Protein AF-A0A455UET2-F1 (afdb_monomer_lite)

Foldseek 3Di:
DQAPPGLVPDDDPVNVVVVVVVVVCVPPVLVVQLVVQLVVLVVVCVVVCVVDPDDDVVLSSLLSNQRSVCVSVVNDCVVQNDSVNSVLVVLLVVLVPDDPPSVVSNVVSSPPPPPD

Radius of gyration: 16.71 Å; chains: 1; bounding box: 39×26×44 Å

InterPro domains:
  IPR036396 Cytochrome P450 superfamily [G3DSA:1.10.630.10] (1-116)
  IPR036396 Cytochrome P450 superfamily [SSF48264] (2-93)

Organism: NCBI:txid115553

Secondary structure (DSSP, 8-state):
---TT-GGG--HHHHHHHHHHHHHT--HHHHHHHHHHHHHHHHHHHHHHHHSS---HHHHHHHHHHHHHHHHTT--GGGT-SHHHHHHHHHHHHTTS--SHHHHHHHHHHHT-S--

Sequence (116 aa):
MFGEGGVQGLEGEAHRQHKALFLSLMSQSRIDALVELVEHYWQLRLSYWESQASIILLDELHHILCRAACAWCGIPLHNVDSPEMTKRLVLMIEGGAAIGPKHWAAGRAIRLKMRL

pLDDT: mean 79.54, std 16.45, range [30.62, 97.94]

Structure (mmCIF, N/CA/C/O backbone):
data_AF-A0A455UET2-F1
#
_entry.id   AF-A0A455UET2-F1
#
loop_
_atom_site.group_PDB
_atom_site.id
_atom_site.type_symbol
_atom_site.label_atom_id
_atom_site.label_alt_id
_atom_site.label_comp_id
_atom_site.label_asym_id
_atom_site.label_entity_id
_atom_site.label_seq_id
_atom_site.pdbx_PDB_ins_code
_atom_site.Cartn_x
_atom_site.Cartn_y
_atom_site.Cartn_z
_atom_site.occupancy
_atom_site.B_iso_or_equiv
_atom_site.auth_seq_id
_atom_site.auth_comp_id
_atom_site.auth_asym_id
_atom_site.auth_atom_id
_atom_site.pdbx_PDB_model_num
ATOM 1 N N . MET A 1 1 ? 16.890 0.284 1.016 1.00 56.47 1 MET A N 1
ATOM 2 C CA . MET A 1 1 ? 15.533 0.583 0.511 1.00 56.47 1 MET A CA 1
ATOM 3 C C . MET A 1 1 ? 15.253 -0.090 -0.834 1.00 56.47 1 MET A C 1
ATOM 5 O O . MET A 1 1 ? 14.264 -0.796 -0.919 1.00 56.47 1 MET A O 1
ATOM 9 N N . PHE A 1 2 ? 16.101 0.065 -1.859 1.00 60.53 2 PHE A N 1
ATOM 10 C CA . PHE A 1 2 ? 15.759 -0.332 -3.240 1.00 60.53 2 PHE A CA 1
ATOM 11 C C . PHE A 1 2 ? 16.105 -1.773 -3.666 1.00 60.53 2 PHE A C 1
ATOM 13 O O . PHE A 1 2 ? 15.735 -2.176 -4.764 1.00 60.53 2 PHE A O 1
ATOM 20 N N . GLY A 1 3 ? 16.764 -2.558 -2.805 1.00 57.84 3 GLY A N 1
ATOM 21 C CA . GLY A 1 3 ? 17.295 -3.877 -3.180 1.00 57.84 3 GLY A CA 1
ATOM 22 C C . GLY A 1 3 ? 18.526 -3.780 -4.093 1.00 57.84 3 GLY A C 1
ATOM 23 O O . GLY A 1 3 ? 18.849 -2.707 -4.600 1.00 57.84 3 GLY A O 1
ATOM 24 N N . GLU A 1 4 ? 19.245 -4.887 -4.268 1.00 61.78 4 GLU A N 1
ATOM 25 C CA . GLU A 1 4 ? 20.342 -4.979 -5.244 1.00 61.78 4 GLU A CA 1
ATOM 26 C C . GLU A 1 4 ? 19.760 -5.207 -6.649 1.00 61.78 4 GLU A C 1
ATOM 28 O O . GLU A 1 4 ? 18.841 -6.007 -6.814 1.00 61.78 4 GLU A O 1
ATOM 33 N N . GLY A 1 5 ? 20.258 -4.483 -7.659 1.00 63.91 5 GLY A N 1
ATOM 34 C CA . GLY A 1 5 ? 19.789 -4.606 -9.050 1.00 63.91 5 GLY A CA 1
ATOM 35 C C . GLY A 1 5 ? 18.472 -3.884 -9.380 1.00 63.91 5 GLY A C 1
ATOM 36 O O . GLY A 1 5 ? 17.890 -4.119 -10.438 1.00 63.91 5 GLY A O 1
ATOM 37 N N . GLY A 1 6 ? 17.988 -3.005 -8.496 1.00 67.69 6 GLY A N 1
ATOM 38 C CA . GLY A 1 6 ? 16.822 -2.161 -8.766 1.00 67.69 6 GLY A CA 1
ATOM 39 C C . GLY A 1 6 ? 17.058 -1.162 -9.908 1.00 67.69 6 GLY A C 1
ATOM 40 O O . GLY A 1 6 ? 18.187 -0.745 -10.169 1.00 67.69 6 GLY A O 1
ATOM 41 N N . VAL A 1 7 ? 15.974 -0.725 -10.562 1.00 73.75 7 VAL A N 1
ATOM 42 C CA . VAL A 1 7 ? 16.018 0.248 -11.676 1.00 73.75 7 VAL A CA 1
ATOM 43 C C . VAL A 1 7 ? 16.741 1.552 -11.307 1.00 73.75 7 VAL A C 1
ATOM 45 O O . VAL A 1 7 ? 17.305 2.203 -12.174 1.00 73.75 7 VAL A O 1
ATOM 48 N N . GLN A 1 8 ? 16.781 1.906 -10.021 1.00 72.69 8 GLN A N 1
ATOM 49 C CA . GLN A 1 8 ? 17.415 3.111 -9.485 1.00 72.69 8 GLN A CA 1
ATOM 50 C C . GLN A 1 8 ? 18.939 3.161 -9.694 1.00 72.69 8 GLN A C 1
ATOM 52 O O . GLN A 1 8 ? 19.506 4.245 -9.619 1.00 72.69 8 GLN A O 1
ATOM 57 N N . GLY A 1 9 ? 19.596 2.014 -9.910 1.00 77.31 9 GLY A N 1
ATOM 58 C CA . GLY A 1 9 ? 21.043 1.924 -10.149 1.00 77.31 9 GLY A CA 1
ATOM 59 C C . GLY A 1 9 ? 21.427 1.598 -11.595 1.00 77.31 9 GLY A C 1
ATOM 60 O O . GLY A 1 9 ? 22.604 1.388 -11.867 1.00 77.31 9 GLY A O 1
ATOM 61 N N . LEU A 1 10 ? 20.452 1.499 -12.507 1.00 80.25 10 LEU A N 1
ATOM 62 C CA . LEU A 1 10 ? 20.703 1.252 -13.926 1.00 80.25 10 LEU A CA 1
ATOM 63 C C . LEU A 1 10 ? 20.912 2.573 -14.668 1.00 80.25 10 LEU A C 1
ATOM 65 O O . LEU A 1 10 ? 20.264 3.573 -14.370 1.00 80.25 10 LEU A O 1
ATOM 69 N N . GLU A 1 11 ? 21.739 2.540 -15.710 1.00 72.56 11 GLU A N 1
ATOM 70 C CA . GLU A 1 11 ? 21.962 3.671 -16.612 1.00 72.56 11 GLU A CA 1
ATOM 71 C C . GLU A 1 11 ? 21.657 3.290 -18.070 1.00 72.56 11 GLU A C 1
ATOM 7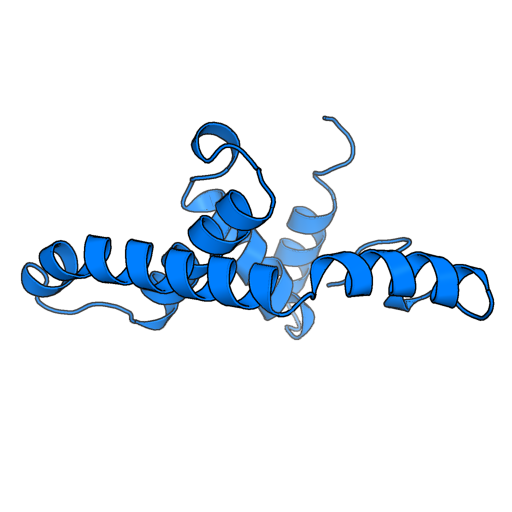3 O O . GLU A 1 11 ? 21.529 2.115 -18.428 1.00 72.56 11 GLU A O 1
ATOM 78 N N . GLY A 1 12 ? 21.510 4.301 -18.929 1.00 88.62 12 GLY A N 1
ATOM 79 C CA . GLY A 1 12 ? 21.383 4.116 -20.375 1.00 88.62 12 GLY A CA 1
ATOM 80 C C . GLY A 1 12 ? 20.182 3.262 -20.802 1.00 88.62 12 GLY A C 1
ATOM 81 O O . GLY A 1 12 ? 19.045 3.494 -20.390 1.00 88.62 12 GLY A O 1
ATOM 82 N N . GLU A 1 13 ? 20.428 2.304 -21.693 1.00 87.38 13 GLU A N 1
ATOM 83 C CA . GLU A 1 13 ? 19.378 1.485 -22.311 1.00 87.38 13 GLU A CA 1
ATOM 84 C C . GLU A 1 13 ? 18.714 0.524 -21.317 1.00 87.38 13 GLU A C 1
ATOM 86 O O . GLU A 1 13 ? 17.490 0.408 -21.305 1.00 87.38 13 GLU A O 1
ATOM 91 N N . ALA A 1 14 ? 19.490 -0.083 -20.414 1.00 84.00 14 ALA A N 1
ATOM 92 C CA . ALA A 1 14 ? 18.957 -0.971 -19.380 1.00 84.00 14 ALA A CA 1
ATOM 93 C C . ALA A 1 14 ? 17.966 -0.236 -18.458 1.00 84.00 14 ALA A C 1
ATOM 95 O O . ALA A 1 14 ? 16.894 -0.757 -18.142 1.00 84.00 14 ALA A O 1
ATOM 96 N N . HIS A 1 15 ? 18.274 1.015 -18.094 1.00 88.12 15 HIS A N 1
ATOM 97 C CA . HIS A 1 15 ? 17.347 1.864 -17.345 1.00 88.12 15 HIS A CA 1
ATOM 98 C C . HIS A 1 15 ? 16.059 2.141 -18.128 1.00 88.12 15 HIS A C 1
ATOM 100 O O . HIS A 1 15 ? 14.969 2.000 -17.574 1.00 88.12 15 HIS A O 1
ATOM 106 N N . ARG A 1 16 ? 16.158 2.508 -19.415 1.00 86.19 16 ARG A N 1
ATOM 107 C CA . ARG A 1 16 ? 14.985 2.815 -20.253 1.00 86.19 16 ARG A CA 1
ATOM 108 C C . ARG A 1 16 ? 14.037 1.626 -20.375 1.00 86.19 16 ARG A C 1
ATOM 110 O O . ARG A 1 16 ? 12.835 1.801 -20.187 1.00 86.19 16 ARG A O 1
ATOM 117 N N . GLN A 1 17 ? 14.570 0.433 -20.623 1.00 86.81 17 GLN A N 1
ATOM 118 C CA . GLN A 1 17 ? 13.773 -0.788 -20.763 1.00 86.81 17 GLN A CA 1
ATOM 119 C C . GLN A 1 17 ? 13.038 -1.135 -19.464 1.00 86.81 17 GLN A C 1
ATOM 121 O O . GLN A 1 17 ? 11.826 -1.352 -19.470 1.00 86.81 17 GLN A O 1
ATOM 126 N N . HIS A 1 18 ? 13.736 -1.099 -18.325 1.00 83.50 18 HIS A N 1
ATOM 127 C CA . HIS A 1 18 ? 13.111 -1.356 -17.027 1.00 83.50 18 HIS A CA 1
ATOM 128 C C . HIS A 1 18 ? 12.096 -0.267 -16.659 1.00 83.50 18 HIS A C 1
ATOM 130 O O . HIS A 1 18 ? 11.009 -0.571 -16.170 1.00 83.50 18 HIS A O 1
ATOM 136 N N . LYS A 1 19 ? 12.397 1.008 -16.928 1.00 86.19 19 LYS A N 1
ATOM 137 C CA . LYS A 1 19 ? 11.469 2.114 -16.665 1.00 86.19 19 LYS A CA 1
ATOM 138 C C . LYS A 1 19 ? 10.196 2.000 -17.505 1.00 86.19 19 LYS A C 1
ATOM 140 O O . LYS A 1 19 ? 9.116 2.268 -16.980 1.00 86.19 19 LYS A O 1
ATOM 145 N N . ALA A 1 20 ? 10.305 1.573 -18.764 1.00 87.31 20 ALA A N 1
ATOM 146 C CA . ALA A 1 20 ? 9.159 1.344 -19.640 1.00 87.31 20 ALA A CA 1
ATOM 147 C C . ALA A 1 20 ? 8.217 0.267 -19.079 1.00 87.31 20 ALA A C 1
ATOM 149 O O . ALA A 1 20 ? 7.003 0.465 -19.082 1.00 87.31 20 ALA A O 1
ATOM 150 N N . LEU A 1 21 ? 8.762 -0.813 -18.504 1.00 85.44 21 LEU A N 1
ATOM 151 C CA . LEU A 1 21 ? 7.962 -1.819 -17.801 1.00 85.44 21 LEU A CA 1
ATOM 152 C C . LEU A 1 21 ? 7.166 -1.198 -16.643 1.00 85.44 21 LEU A C 1
ATOM 154 O O . LEU A 1 21 ? 5.958 -1.401 -16.568 1.00 85.44 21 LEU A O 1
ATOM 158 N N . PHE A 1 22 ? 7.796 -0.393 -15.781 1.00 83.56 22 PHE A N 1
ATOM 159 C CA . PHE A 1 22 ? 7.080 0.283 -14.688 1.00 83.56 22 PHE A CA 1
ATOM 160 C C . PHE A 1 22 ? 5.978 1.215 -15.203 1.00 83.56 22 PHE A C 1
ATOM 162 O O . PHE A 1 22 ? 4.873 1.204 -14.670 1.00 83.56 22 PHE A O 1
ATOM 169 N N . LEU A 1 23 ? 6.254 1.997 -16.249 1.00 87.06 23 LEU A N 1
ATOM 170 C CA . LEU A 1 23 ? 5.275 2.916 -16.836 1.00 87.06 23 LEU A CA 1
ATOM 171 C C . LEU A 1 23 ? 4.105 2.184 -17.503 1.00 87.06 23 LEU A C 1
ATOM 173 O O . LEU A 1 23 ? 2.981 2.669 -17.430 1.00 87.06 23 LEU A O 1
ATOM 177 N N . SER A 1 24 ? 4.330 0.996 -18.073 1.00 85.81 24 SER A N 1
ATOM 178 C CA . SER A 1 24 ? 3.250 0.171 -18.635 1.00 85.81 24 SER A CA 1
ATOM 179 C C . SER A 1 24 ? 2.199 -0.241 -17.592 1.00 85.81 24 SER A C 1
ATOM 181 O O . SER A 1 24 ? 1.051 -0.508 -17.937 1.00 85.81 24 SER A O 1
ATOM 183 N N . LEU A 1 25 ? 2.564 -0.239 -16.304 1.00 83.44 25 LEU A N 1
ATOM 184 C CA . LEU A 1 25 ? 1.660 -0.533 -15.192 1.00 83.44 25 LEU A CA 1
ATOM 185 C C . LEU A 1 25 ? 0.923 0.717 -14.678 1.00 83.44 25 LEU A C 1
ATOM 187 O O . LEU A 1 25 ? 0.017 0.582 -13.861 1.00 83.44 25 LEU A O 1
ATOM 191 N N . MET A 1 26 ? 1.288 1.914 -15.147 1.00 88.62 26 MET A N 1
ATOM 192 C CA . MET A 1 26 ? 0.796 3.216 -14.667 1.00 88.62 26 MET A CA 1
ATOM 193 C C . MET A 1 26 ? -0.203 3.873 -15.631 1.00 88.62 26 MET A C 1
ATOM 195 O O . MET A 1 26 ? -0.319 5.095 -15.677 1.00 88.62 26 MET A O 1
ATOM 199 N N . SER A 1 27 ? -0.926 3.086 -16.430 1.00 92.06 27 SER A N 1
ATOM 200 C CA . SER A 1 27 ? -2.048 3.612 -17.215 1.00 92.06 27 SER A CA 1
ATOM 201 C C . SER A 1 27 ? -3.139 4.160 -16.293 1.00 92.06 27 SER A C 1
ATOM 203 O O . SER A 1 27 ? -3.395 3.565 -15.246 1.00 92.06 27 SER A O 1
ATOM 205 N N . GLN A 1 28 ? -3.847 5.212 -16.717 1.00 92.62 28 GLN A N 1
ATOM 206 C CA . GLN A 1 28 ? -4.910 5.837 -15.919 1.00 92.62 28 GLN A CA 1
ATOM 207 C C . GLN A 1 28 ? -5.931 4.820 -15.388 1.00 92.62 28 GLN A C 1
ATOM 209 O O . GLN A 1 28 ? -6.162 4.773 -14.190 1.00 92.62 28 GLN A O 1
ATOM 214 N N . SER A 1 29 ? -6.411 3.899 -16.229 1.00 94.56 29 SER A N 1
ATOM 215 C CA . SER A 1 29 ? -7.356 2.850 -15.811 1.00 94.56 29 SER A CA 1
ATOM 216 C C . SER A 1 29 ? -6.832 1.942 -14.695 1.00 94.56 29 SER A C 1
ATOM 218 O O . SER A 1 29 ? -7.596 1.453 -13.869 1.00 94.56 29 SER A O 1
ATOM 220 N N . ARG A 1 30 ? -5.516 1.702 -14.652 1.00 93.56 30 ARG A N 1
ATOM 221 C CA . ARG A 1 30 ? -4.902 0.927 -13.573 1.00 93.56 30 ARG A CA 1
ATOM 222 C C . ARG A 1 30 ? -4.784 1.766 -12.311 1.00 93.56 30 ARG A C 1
ATOM 224 O O . ARG A 1 30 ? -4.948 1.217 -11.230 1.00 93.56 30 ARG A O 1
ATOM 231 N N . ILE A 1 31 ? -4.488 3.056 -12.432 1.00 94.25 31 ILE A N 1
ATOM 232 C CA . ILE A 1 31 ? -4.455 3.966 -11.284 1.00 94.25 31 ILE A CA 1
ATOM 233 C C . ILE A 1 31 ? -5.854 4.061 -10.667 1.00 94.25 31 ILE A C 1
ATOM 235 O O . ILE A 1 31 ? -5.980 3.899 -9.458 1.00 94.25 31 ILE A O 1
ATOM 239 N N . ASP A 1 32 ? -6.891 4.209 -11.488 1.00 96.19 32 ASP A N 1
ATOM 240 C CA . ASP A 1 32 ? -8.283 4.262 -11.032 1.00 96.19 32 ASP A CA 1
ATOM 241 C C . ASP A 1 32 ? -8.665 2.969 -10.292 1.00 96.19 32 ASP A C 1
ATOM 243 O O . ASP A 1 32 ? -9.147 3.022 -9.163 1.00 96.19 32 ASP A O 1
ATOM 247 N N . ALA A 1 33 ? -8.308 1.800 -10.839 1.00 95.81 33 ALA A N 1
ATOM 248 C CA . ALA A 1 33 ? -8.522 0.517 -10.164 1.00 95.81 33 ALA A CA 1
ATOM 249 C C . ALA A 1 33 ? -7.789 0.406 -8.809 1.00 95.81 33 ALA A C 1
ATOM 251 O O . ALA A 1 33 ? -8.269 -0.258 -7.891 1.00 95.81 33 ALA A O 1
ATOM 252 N N . LEU A 1 34 ? -6.616 1.036 -8.653 1.00 95.50 34 LEU A N 1
ATOM 253 C CA . LEU A 1 34 ? -5.930 1.092 -7.357 1.00 95.50 34 LEU A CA 1
ATOM 254 C C . LEU A 1 34 ? -6.692 1.976 -6.364 1.00 95.50 34 LEU A C 1
ATOM 256 O O . LEU A 1 34 ? -6.805 1.604 -5.197 1.00 95.50 34 LEU A O 1
ATOM 260 N N . VAL A 1 35 ? -7.205 3.123 -6.814 1.00 96.94 35 VAL A N 1
ATOM 261 C CA . VAL A 1 35 ? -8.006 4.033 -5.981 1.00 96.94 35 VAL A CA 1
ATOM 262 C C . VAL A 1 35 ? -9.275 3.331 -5.500 1.00 96.94 35 VAL A C 1
ATOM 264 O O . VAL A 1 35 ? -9.527 3.317 -4.298 1.00 96.94 35 VAL A O 1
ATOM 267 N N . GLU A 1 36 ? -9.995 2.645 -6.389 1.00 97.94 36 GLU A N 1
ATOM 268 C CA . GLU A 1 36 ? -11.186 1.858 -6.037 1.00 97.94 36 GLU A CA 1
ATOM 269 C C . GLU A 1 36 ? -10.881 0.782 -4.982 1.00 97.94 36 GLU A C 1
ATOM 271 O O . GLU A 1 36 ? -11.642 0.592 -4.033 1.00 97.94 36 GLU A O 1
ATOM 276 N N . LEU A 1 37 ? -9.737 0.096 -5.092 1.00 96.81 37 LEU A N 1
ATOM 277 C CA . LEU A 1 37 ? -9.307 -0.882 -4.088 1.00 96.81 37 LEU A CA 1
ATOM 278 C C . LEU A 1 37 ? -9.014 -0.228 -2.732 1.00 96.81 37 LEU A C 1
ATOM 280 O O . LEU A 1 37 ? -9.368 -0.788 -1.694 1.00 96.81 37 LEU A O 1
ATOM 284 N N . VAL A 1 38 ? -8.366 0.941 -2.720 1.00 97.00 38 VAL A N 1
ATOM 285 C CA . VAL A 1 38 ? -8.108 1.694 -1.483 1.00 97.00 38 VAL A CA 1
ATOM 286 C C . VAL A 1 38 ? -9.423 2.115 -0.829 1.00 97.00 38 VAL A C 1
ATOM 288 O O . VAL A 1 38 ? -9.595 1.890 0.369 1.00 97.00 38 VAL A O 1
ATOM 291 N N . GLU A 1 39 ? -10.363 2.659 -1.602 1.00 97.88 39 GLU A N 1
ATOM 292 C CA . GLU A 1 39 ? -11.692 3.045 -1.119 1.00 97.88 39 GLU A CA 1
ATOM 293 C C . GLU A 1 39 ? -12.469 1.846 -0.569 1.00 97.88 39 GLU A C 1
ATOM 295 O O . GLU A 1 39 ? -13.045 1.922 0.518 1.00 97.88 39 GLU A O 1
ATOM 300 N N . HIS A 1 40 ? -12.423 0.709 -1.264 1.00 96.81 40 HIS A N 1
ATOM 301 C CA . HIS A 1 40 ? -13.055 -0.525 -0.818 1.00 96.81 40 HIS A CA 1
ATOM 302 C C . HIS A 1 40 ? -12.532 -0.972 0.556 1.00 96.81 40 HIS A C 1
ATOM 304 O O . HIS A 1 40 ? -13.314 -1.196 1.482 1.00 96.81 40 HIS A O 1
ATOM 310 N N . TYR A 1 41 ? -11.208 -1.064 0.731 1.00 94.94 41 TYR A N 1
ATOM 311 C CA . TYR A 1 41 ? -10.631 -1.465 2.019 1.00 94.94 41 TYR A CA 1
ATOM 312 C C . TYR A 1 41 ? -10.828 -0.415 3.113 1.00 94.94 41 TYR A C 1
ATOM 314 O O . TYR A 1 41 ? -10.965 -0.789 4.276 1.00 94.94 41 TYR A O 1
ATOM 322 N N . TRP A 1 42 ? -10.882 0.870 2.765 1.00 96.81 42 TRP A N 1
ATOM 323 C CA . TRP A 1 42 ? -11.240 1.932 3.701 1.00 96.81 42 TRP A CA 1
ATOM 324 C C . TRP A 1 42 ? -12.652 1.731 4.253 1.00 96.81 42 TRP A C 1
ATOM 326 O O . TRP A 1 42 ? -12.844 1.694 5.468 1.00 96.81 42 TRP A O 1
ATOM 336 N N . GLN A 1 43 ? -13.633 1.526 3.371 1.00 97.44 43 GLN A N 1
ATOM 337 C CA . GLN A 1 43 ? -15.026 1.298 3.761 1.00 97.44 43 GLN A CA 1
ATOM 338 C C . GLN A 1 43 ? -15.178 0.066 4.661 1.00 97.44 43 GLN A C 1
ATOM 340 O O . GLN A 1 43 ? -15.882 0.128 5.667 1.00 97.44 43 GLN A O 1
ATOM 345 N N . LEU A 1 44 ? -14.458 -1.022 4.371 1.00 94.94 44 LEU A N 1
ATOM 346 C CA . LEU A 1 44 ? -14.459 -2.228 5.208 1.00 94.94 44 LEU A CA 1
ATOM 347 C C . LEU A 1 44 ? -13.935 -1.993 6.635 1.00 94.94 44 LEU A C 1
ATOM 3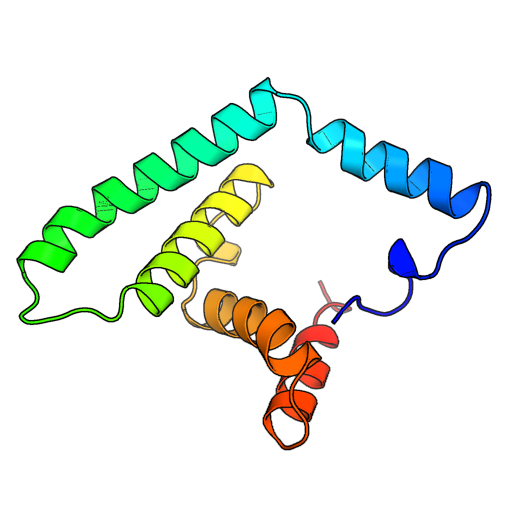49 O O . LEU A 1 44 ? -14.261 -2.764 7.539 1.00 94.94 44 LEU A O 1
ATOM 353 N N . ARG A 1 45 ? -13.114 -0.959 6.859 1.00 94.44 45 ARG A N 1
ATOM 354 C CA . ARG A 1 45 ? -12.584 -0.628 8.189 1.00 94.44 45 ARG A CA 1
ATOM 355 C C . ARG A 1 45 ? -13.498 0.292 8.994 1.00 94.44 45 ARG A C 1
ATOM 357 O O . ARG A 1 45 ? -13.362 0.303 10.216 1.00 94.44 45 ARG A O 1
ATOM 364 N N . LEU A 1 46 ? -14.454 0.982 8.364 1.00 95.31 46 LEU A N 1
ATOM 365 C CA . LEU A 1 46 ? -15.320 1.963 9.033 1.00 95.31 46 LEU A CA 1
ATOM 366 C C . LEU A 1 46 ? -16.048 1.372 10.244 1.00 95.31 46 LEU A C 1
ATOM 368 O O . LEU A 1 46 ? -15.912 1.898 11.344 1.00 95.31 46 LEU A O 1
ATOM 372 N N . SER A 1 47 ? -16.725 0.231 10.083 1.00 94.94 47 SER A N 1
ATOM 373 C CA . SER A 1 47 ? -17.461 -0.404 11.187 1.00 94.94 47 SER A CA 1
ATOM 374 C C . SER A 1 47 ? -16.552 -0.829 12.344 1.00 94.94 47 SER A C 1
ATOM 376 O O . SER A 1 47 ? -16.955 -0.799 13.505 1.00 94.94 47 SER A O 1
ATOM 378 N N . TYR A 1 48 ? -15.307 -1.217 12.047 1.00 93.75 48 TYR A N 1
ATOM 379 C CA . TYR A 1 48 ? -14.324 -1.489 13.090 1.00 93.75 48 TYR A CA 1
ATOM 380 C C . TYR A 1 48 ? -13.936 -0.193 13.805 1.00 93.75 48 TYR A C 1
ATOM 382 O O . TYR A 1 48 ? -14.002 -0.156 15.030 1.00 93.75 48 TYR A O 1
ATOM 390 N N . TRP A 1 49 ? -13.596 0.872 13.077 1.00 96.44 49 TRP A N 1
ATOM 391 C CA . TRP A 1 49 ? -13.207 2.158 13.665 1.00 96.44 49 TRP A CA 1
ATOM 392 C C . TRP A 1 49 ? -14.294 2.762 14.550 1.00 96.44 49 TRP A C 1
ATOM 394 O O . TRP A 1 49 ? -13.980 3.240 15.634 1.00 96.44 49 TRP A O 1
ATOM 404 N N . GLU A 1 50 ? -15.560 2.670 14.144 1.00 96.94 50 GLU A N 1
ATOM 405 C CA . GLU A 1 50 ? -16.711 3.122 14.938 1.00 96.94 50 GLU A CA 1
ATOM 406 C C . GLU A 1 50 ? -16.838 2.384 16.280 1.00 96.94 50 GLU A C 1
ATOM 408 O O . GLU A 1 50 ? -17.315 2.951 17.260 1.00 96.94 50 GLU A O 1
ATOM 413 N N . SER A 1 51 ? -16.393 1.125 16.342 1.00 96.31 51 SER A N 1
ATOM 414 C CA . SER A 1 51 ? -16.419 0.317 17.568 1.00 96.31 51 SER A CA 1
ATOM 415 C C . SER A 1 51 ? -15.245 0.579 18.518 1.00 96.31 51 SER A C 1
ATOM 417 O O . SER A 1 51 ? -15.250 0.083 19.646 1.00 96.31 51 SER A O 1
ATOM 419 N N . GLN A 1 52 ? -14.215 1.309 18.077 1.00 96.62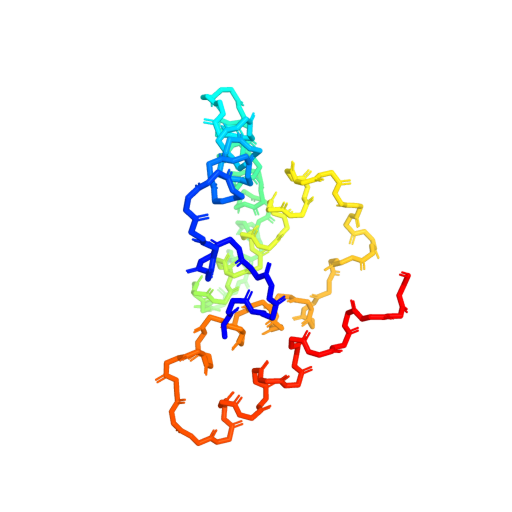 52 GLN A N 1
ATOM 420 C CA . GLN A 1 52 ? -13.021 1.574 18.875 1.00 96.62 52 GLN A CA 1
ATOM 421 C C . GLN A 1 52 ? -13.101 2.937 19.566 1.00 96.62 52 GLN A C 1
ATOM 423 O O . GLN A 1 52 ? -13.547 3.923 18.990 1.00 96.62 52 GLN A O 1
ATOM 428 N N . ALA A 1 53 ? -12.585 3.019 20.796 1.00 95.94 53 ALA A N 1
ATOM 429 C CA . ALA A 1 53 ? -12.458 4.298 21.501 1.00 95.94 53 ALA A CA 1
ATOM 430 C C . ALA A 1 53 ? -11.451 5.245 20.816 1.00 95.94 53 ALA A C 1
ATOM 432 O O . ALA A 1 53 ? -11.586 6.465 20.891 1.00 95.94 53 ALA A O 1
ATOM 433 N N . SER A 1 54 ? -10.429 4.683 20.168 1.00 94.38 54 SER A N 1
ATOM 434 C CA . SER A 1 54 ? -9.450 5.401 19.356 1.00 94.38 54 SER A CA 1
ATOM 435 C C . SER A 1 54 ? -8.721 4.439 18.414 1.00 94.38 54 SER A C 1
ATOM 437 O O . SER A 1 54 ? -8.676 3.231 18.649 1.00 94.38 54 SER A O 1
ATOM 439 N N . ILE A 1 55 ? -8.141 4.986 17.345 1.00 94.19 55 ILE A N 1
ATOM 440 C CA . ILE A 1 55 ? -7.332 4.257 16.360 1.00 94.19 55 ILE A CA 1
ATOM 441 C C . ILE A 1 55 ? -6.051 5.035 16.046 1.00 94.19 55 ILE A C 1
ATOM 443 O O . ILE A 1 55 ? -6.008 6.259 16.190 1.00 94.19 55 ILE A O 1
ATOM 447 N N . ILE A 1 56 ? -5.023 4.342 15.555 1.00 94.25 56 ILE A N 1
ATOM 448 C CA . ILE A 1 56 ? -3.834 4.975 14.971 1.00 94.25 56 ILE A CA 1
ATOM 449 C C . ILE A 1 56 ? -4.019 4.990 13.454 1.00 94.25 56 ILE A C 1
ATOM 451 O O . ILE A 1 56 ? -3.769 3.993 12.782 1.00 94.25 56 ILE A O 1
ATOM 455 N N . LEU A 1 57 ? -4.452 6.131 12.907 1.00 90.50 57 LEU A N 1
ATOM 456 C CA . LEU A 1 57 ? -4.788 6.261 11.481 1.00 90.50 57 LEU A CA 1
ATOM 457 C C . LEU A 1 57 ? -3.650 5.817 10.549 1.00 90.50 57 LEU A C 1
ATOM 459 O O . LEU A 1 57 ? -3.904 5.239 9.497 1.00 90.50 57 LEU A O 1
ATOM 463 N N . LEU A 1 58 ? -2.396 6.072 10.928 1.00 88.56 58 LEU A N 1
ATOM 464 C CA . LEU A 1 58 ? -1.244 5.686 10.116 1.00 88.56 58 LEU A CA 1
ATOM 465 C C . LEU A 1 58 ? -1.097 4.159 10.003 1.00 88.56 58 LEU A C 1
ATOM 467 O O . LEU A 1 58 ? -0.851 3.654 8.910 1.00 88.56 58 LEU A O 1
ATOM 471 N N . ASP A 1 59 ? -1.303 3.421 11.096 1.00 89.56 59 ASP A N 1
ATOM 472 C CA . ASP A 1 59 ? -1.249 1.954 11.087 1.00 89.56 59 ASP A CA 1
ATOM 473 C C . ASP A 1 59 ? -2.390 1.374 10.247 1.00 89.56 59 ASP A C 1
ATOM 475 O O . ASP A 1 59 ? -2.190 0.471 9.432 1.00 89.56 59 ASP A O 1
ATOM 479 N N . GLU A 1 60 ? -3.579 1.957 10.378 1.00 91.69 60 GLU A N 1
ATOM 480 C CA . GLU A 1 60 ? -4.746 1.612 9.569 1.00 91.69 60 GLU A CA 1
ATOM 481 C C . GLU A 1 60 ? -4.497 1.843 8.074 1.00 91.69 60 GLU A C 1
ATOM 483 O O . GLU A 1 60 ? -4.781 0.974 7.245 1.00 91.69 60 GLU A O 1
ATOM 488 N N . LEU A 1 61 ? -3.885 2.977 7.724 1.00 92.25 61 LEU A N 1
ATOM 489 C CA . LEU A 1 61 ? -3.528 3.297 6.348 1.00 92.25 61 LEU A CA 1
ATOM 490 C C . LEU A 1 61 ? -2.473 2.329 5.799 1.00 92.25 61 LEU A C 1
ATOM 492 O O . LEU A 1 61 ? -2.597 1.879 4.661 1.00 92.25 61 LEU A O 1
ATOM 496 N N . HIS A 1 62 ? -1.471 1.945 6.598 1.00 91.12 62 HIS A N 1
ATOM 497 C CA . HIS A 1 62 ? -0.498 0.925 6.204 1.00 91.12 62 HIS A CA 1
ATOM 498 C C . HIS A 1 62 ? -1.178 -0.406 5.858 1.00 91.12 62 HIS A C 1
ATOM 500 O O . HIS A 1 62 ? -0.834 -1.035 4.853 1.00 91.12 62 HIS A O 1
ATOM 506 N N . HIS A 1 63 ? -2.163 -0.830 6.654 1.00 89.88 63 HIS A N 1
ATOM 507 C CA . HIS A 1 63 ? -2.936 -2.038 6.376 1.00 89.88 63 HIS A CA 1
ATOM 508 C C . HIS A 1 63 ? -3.760 -1.925 5.089 1.00 89.88 63 HIS A C 1
ATOM 510 O O . HIS A 1 63 ? -3.686 -2.823 4.246 1.00 89.88 63 HIS A O 1
ATOM 516 N N . ILE A 1 64 ? -4.494 -0.825 4.910 1.00 93.00 64 ILE A N 1
ATOM 517 C CA . ILE A 1 64 ? -5.316 -0.570 3.717 1.00 93.00 64 ILE A CA 1
ATOM 518 C C . ILE A 1 64 ? -4.451 -0.564 2.449 1.00 93.00 64 ILE A C 1
ATOM 520 O O . ILE A 1 64 ? -4.735 -1.299 1.502 1.00 93.00 64 ILE A O 1
ATOM 524 N N . LEU A 1 65 ? -3.356 0.203 2.446 1.00 92.62 65 LEU A N 1
ATOM 525 C CA . LEU A 1 65 ? -2.467 0.335 1.289 1.00 92.62 65 LEU A CA 1
ATOM 526 C C . LEU A 1 65 ? -1.769 -0.982 0.938 1.00 92.62 65 LEU A C 1
ATOM 528 O O . LEU A 1 65 ? -1.642 -1.309 -0.240 1.00 92.62 65 LEU A O 1
ATOM 532 N N . CYS A 1 66 ? -1.348 -1.761 1.939 1.00 90.88 66 CYS A N 1
ATOM 533 C CA . CYS A 1 66 ? -0.744 -3.076 1.721 1.00 90.88 66 CYS A CA 1
ATOM 534 C C . CYS A 1 66 ? -1.706 -4.018 0.977 1.00 90.88 66 CYS A C 1
ATOM 536 O O . CYS A 1 66 ? -1.329 -4.614 -0.035 1.00 90.88 66 CYS A O 1
ATOM 538 N N . ARG A 1 67 ? -2.966 -4.107 1.427 1.00 91.44 67 ARG A N 1
ATOM 539 C CA . ARG A 1 67 ? -3.987 -4.959 0.793 1.00 91.44 67 ARG A CA 1
ATOM 540 C C . ARG A 1 67 ? -4.341 -4.470 -0.608 1.00 91.44 67 ARG A C 1
ATOM 542 O O . ARG A 1 67 ? -4.370 -5.281 -1.534 1.00 91.44 67 ARG A O 1
ATOM 549 N N . ALA A 1 68 ? -4.553 -3.163 -0.773 1.00 93.56 68 ALA A N 1
ATOM 550 C CA . ALA A 1 68 ? -4.852 -2.561 -2.069 1.00 93.56 68 ALA A CA 1
ATOM 551 C C . ALA A 1 68 ? -3.727 -2.824 -3.079 1.00 93.56 68 ALA A C 1
ATOM 553 O O . ALA A 1 68 ? -3.990 -3.316 -4.173 1.00 93.56 68 ALA A O 1
ATOM 554 N N . ALA A 1 69 ? -2.467 -2.603 -2.692 1.00 91.50 69 ALA A N 1
ATOM 555 C CA . ALA A 1 69 ? -1.315 -2.847 -3.555 1.00 91.50 69 ALA A CA 1
ATOM 556 C C . ALA A 1 69 ? -1.148 -4.332 -3.916 1.00 91.50 69 ALA A C 1
ATOM 558 O O . ALA A 1 69 ? -0.868 -4.652 -5.069 1.00 91.50 69 ALA A O 1
ATOM 559 N N . CYS A 1 70 ? -1.345 -5.254 -2.965 1.00 90.44 70 CYS A N 1
ATOM 560 C CA . CYS A 1 70 ? -1.274 -6.690 -3.249 1.00 90.44 70 CYS A CA 1
ATOM 561 C C . CYS A 1 70 ? -2.355 -7.122 -4.246 1.00 90.44 70 CYS A C 1
ATOM 563 O O . CYS A 1 70 ? -2.034 -7.771 -5.242 1.00 90.44 70 CYS A O 1
ATOM 565 N N . ALA A 1 71 ? -3.605 -6.707 -4.022 1.00 91.56 71 ALA A N 1
ATOM 566 C CA . ALA A 1 71 ? -4.714 -6.996 -4.926 1.00 91.56 71 ALA A CA 1
ATOM 567 C C . ALA A 1 71 ? -4.484 -6.390 -6.322 1.00 91.56 71 ALA A C 1
ATOM 569 O O . ALA A 1 71 ? -4.644 -7.079 -7.327 1.00 91.56 71 ALA A O 1
ATOM 570 N N . TRP A 1 72 ? -4.015 -5.143 -6.389 1.00 93.75 72 TRP A N 1
ATOM 571 C CA . TRP A 1 72 ? -3.707 -4.445 -7.639 1.00 93.75 72 TRP A CA 1
ATOM 572 C C . TRP A 1 72 ? -2.570 -5.096 -8.444 1.00 93.75 72 TRP A C 1
ATOM 574 O O . TRP A 1 72 ? -2.584 -5.112 -9.677 1.00 93.75 72 TRP A O 1
ATOM 584 N N . CYS A 1 73 ? -1.593 -5.682 -7.750 1.00 90.44 73 CYS A N 1
ATOM 585 C CA . CYS A 1 73 ? -0.521 -6.473 -8.352 1.00 90.44 73 CYS A CA 1
ATOM 586 C C . CYS A 1 73 ? -0.955 -7.900 -8.740 1.00 90.44 73 CYS A C 1
ATOM 588 O O . CYS A 1 73 ? -0.131 -8.651 -9.260 1.00 90.44 73 CYS A O 1
ATOM 590 N N . GLY A 1 74 ? -2.204 -8.302 -8.476 1.00 89.31 74 GLY A N 1
ATOM 591 C CA . GLY A 1 74 ? -2.688 -9.667 -8.702 1.00 89.31 74 GLY A CA 1
ATOM 592 C C . GLY A 1 74 ? -2.101 -10.699 -7.733 1.00 89.31 74 GLY A C 1
ATOM 593 O O . GLY A 1 74 ? -2.124 -11.895 -8.017 1.00 89.31 74 GLY A O 1
ATOM 594 N N . ILE A 1 75 ? -1.550 -10.258 -6.599 1.00 87.44 75 ILE A N 1
ATOM 595 C CA . ILE A 1 75 ? -0.976 -11.138 -5.581 1.00 87.44 75 ILE A CA 1
ATOM 596 C C . ILE A 1 75 ? -2.118 -11.640 -4.687 1.00 87.44 75 ILE A C 1
ATOM 598 O O . ILE A 1 75 ? -2.783 -10.823 -4.043 1.00 87.44 75 ILE A O 1
ATOM 602 N N . PRO A 1 76 ? -2.354 -12.964 -4.597 1.00 83.50 76 PRO A N 1
ATOM 603 C CA . PRO A 1 76 ? -3.435 -13.490 -3.777 1.00 83.50 76 PRO A CA 1
ATOM 604 C C . PRO A 1 76 ? -3.253 -13.113 -2.306 1.00 83.50 76 PRO A C 1
ATOM 606 O O . PRO A 1 76 ? -2.221 -13.417 -1.707 1.00 83.50 76 PRO A O 1
ATOM 609 N N . LEU A 1 77 ? -4.269 -12.486 -1.710 1.00 78.75 77 LEU A N 1
ATOM 610 C CA . LEU A 1 77 ? -4.179 -11.967 -0.343 1.00 78.75 77 LEU A CA 1
ATOM 611 C C . LEU A 1 77 ? -3.892 -13.055 0.688 1.00 78.75 77 LEU A C 1
ATOM 613 O O . LEU A 1 77 ? -3.102 -12.819 1.583 1.00 78.75 77 LEU A O 1
ATOM 617 N N . HIS A 1 78 ? -4.394 -14.279 0.534 1.00 76.69 78 HIS A N 1
ATOM 618 C CA . HIS A 1 78 ? -4.070 -15.364 1.472 1.00 76.69 78 HIS A CA 1
ATOM 619 C C . HIS A 1 78 ? -2.558 -15.666 1.585 1.00 76.69 78 HIS A C 1
ATOM 621 O O . HIS A 1 78 ? -2.131 -16.240 2.582 1.00 76.69 78 HIS A O 1
ATOM 627 N N . ASN A 1 79 ? -1.744 -15.253 0.605 1.00 64.62 79 ASN A N 1
ATOM 628 C CA . ASN A 1 79 ? -0.288 -15.420 0.629 1.00 64.62 79 ASN A CA 1
ATOM 629 C C . ASN A 1 79 ? 0.456 -14.267 1.321 1.00 64.62 79 ASN A C 1
ATOM 631 O O . ASN A 1 79 ? 1.625 -14.419 1.672 1.00 64.62 79 ASN A O 1
ATOM 635 N N . VAL A 1 80 ? -0.174 -13.096 1.467 1.00 65.88 80 VAL A N 1
ATOM 636 C CA . VAL A 1 80 ? 0.511 -11.840 1.838 1.00 65.88 80 VAL A CA 1
ATOM 637 C C . VAL A 1 80 ? -0.262 -10.959 2.823 1.00 65.88 80 VAL A C 1
ATOM 639 O O . VAL A 1 80 ? 0.288 -9.991 3.337 1.00 65.88 80 VAL A O 1
ATOM 642 N N . ASP A 1 81 ? -1.508 -11.298 3.131 1.00 69.00 81 ASP A N 1
ATOM 643 C CA . ASP A 1 81 ? -2.402 -10.593 4.046 1.00 69.00 81 ASP A CA 1
ATOM 644 C C . ASP A 1 81 ? -2.128 -11.020 5.489 1.00 69.00 81 ASP A C 1
ATOM 646 O O . ASP A 1 81 ? -2.895 -11.729 6.135 1.00 69.00 81 ASP A O 1
ATOM 650 N N . SER A 1 82 ? -0.960 -10.609 5.974 1.00 73.19 82 SER A N 1
ATOM 651 C CA . SER A 1 82 ? -0.554 -10.749 7.366 1.00 73.19 82 SER A CA 1
ATOM 652 C C . SER A 1 82 ? -0.096 -9.389 7.889 1.00 73.19 82 SER A C 1
ATOM 654 O O . SER A 1 82 ? 0.626 -8.680 7.176 1.00 73.19 82 SER A O 1
ATOM 656 N N . PRO A 1 83 ? -0.412 -9.032 9.149 1.00 77.06 83 PRO A N 1
ATOM 657 C CA . PRO A 1 83 ? 0.187 -7.877 9.816 1.00 77.06 83 PRO A CA 1
ATOM 658 C C . PRO A 1 83 ? 1.717 -7.845 9.715 1.00 77.06 83 PRO A C 1
ATOM 660 O O . PRO A 1 83 ? 2.326 -6.776 9.678 1.00 77.06 83 PRO A O 1
ATOM 663 N N . GLU A 1 84 ? 2.353 -9.014 9.604 1.00 77.56 84 GLU A N 1
ATOM 664 C CA . GLU A 1 84 ? 3.792 -9.124 9.406 1.00 77.56 84 GLU A CA 1
ATOM 665 C C . GLU A 1 84 ? 4.251 -8.591 8.040 1.00 77.56 84 GLU A C 1
ATOM 667 O O . GLU A 1 84 ? 5.287 -7.931 7.965 1.00 77.56 84 GLU A O 1
ATOM 672 N N . MET A 1 85 ? 3.490 -8.823 6.965 1.00 78.50 85 MET A N 1
ATOM 673 C CA . MET A 1 85 ? 3.820 -8.309 5.632 1.00 78.50 85 MET A CA 1
ATOM 674 C C . MET A 1 85 ? 3.725 -6.785 5.596 1.00 78.50 85 MET A C 1
ATOM 676 O O . MET A 1 85 ? 4.672 -6.123 5.171 1.00 78.50 85 MET A O 1
ATOM 680 N N . THR A 1 86 ? 2.629 -6.224 6.115 1.00 81.81 86 THR A N 1
ATOM 681 C CA . THR A 1 86 ? 2.459 -4.771 6.243 1.00 81.81 86 THR A CA 1
ATOM 682 C C . THR A 1 86 ? 3.623 -4.165 7.018 1.00 81.81 86 THR A C 1
ATOM 684 O O . THR A 1 86 ? 4.287 -3.250 6.535 1.00 81.81 86 THR A O 1
ATOM 687 N N . LYS A 1 87 ? 3.958 -4.743 8.176 1.00 80.62 87 LYS A N 1
ATOM 688 C CA . LYS A 1 87 ? 5.085 -4.291 8.994 1.00 80.62 87 LYS A CA 1
ATOM 689 C C . LYS A 1 87 ? 6.418 -4.370 8.247 1.00 80.62 87 LYS A C 1
ATOM 691 O O . LYS A 1 87 ? 7.230 -3.458 8.364 1.00 80.62 87 LYS A O 1
ATOM 696 N N . ARG A 1 88 ? 6.662 -5.431 7.470 1.00 75.44 88 ARG A N 1
ATOM 697 C CA . ARG A 1 88 ? 7.880 -5.573 6.652 1.00 75.44 88 ARG A CA 1
ATOM 698 C C . ARG A 1 88 ? 7.975 -4.480 5.583 1.00 75.44 88 ARG A C 1
ATOM 700 O O . ARG A 1 88 ? 9.044 -3.891 5.445 1.00 75.44 88 ARG A O 1
ATOM 707 N N . LEU A 1 89 ? 6.885 -4.181 4.874 1.00 78.38 89 LEU A N 1
ATOM 708 C CA . LEU A 1 89 ? 6.852 -3.126 3.853 1.00 78.38 89 LEU A CA 1
ATOM 709 C C . LEU A 1 89 ? 7.079 -1.736 4.460 1.00 78.38 89 LEU A C 1
ATOM 711 O O . LEU A 1 89 ? 7.907 -0.977 3.959 1.00 78.38 89 LEU A O 1
ATOM 715 N N . VAL A 1 90 ? 6.424 -1.438 5.582 1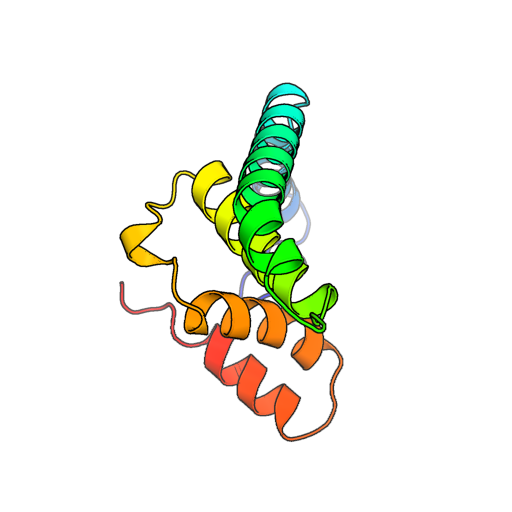.00 80.44 90 VAL A N 1
ATOM 716 C CA . VAL A 1 90 ? 6.617 -0.183 6.325 1.00 80.44 90 VAL A CA 1
ATOM 717 C C . VAL A 1 90 ? 8.068 -0.045 6.787 1.00 80.44 90 VAL A C 1
ATOM 719 O O . VAL A 1 90 ? 8.705 0.977 6.540 1.00 80.44 90 VAL A O 1
ATOM 722 N N . LEU A 1 91 ? 8.647 -1.108 7.357 1.00 78.06 91 LEU A N 1
ATOM 723 C CA . LEU A 1 91 ? 10.047 -1.120 7.791 1.00 78.06 91 LEU A CA 1
ATOM 724 C C . LEU A 1 91 ? 11.037 -0.879 6.645 1.00 78.06 91 LEU A C 1
ATOM 726 O O . LEU A 1 91 ? 12.091 -0.292 6.879 1.00 78.06 91 LEU A O 1
ATOM 730 N N . MET A 1 92 ? 10.735 -1.311 5.416 1.00 69.50 92 MET A N 1
ATOM 731 C CA . MET A 1 92 ? 11.596 -1.044 4.257 1.00 69.50 92 MET A CA 1
ATOM 732 C C . MET A 1 92 ? 11.653 0.445 3.891 1.00 69.50 92 MET A C 1
ATOM 734 O O . MET A 1 92 ? 12.690 0.902 3.402 1.00 69.50 92 MET A O 1
ATOM 738 N N . ILE A 1 93 ? 10.566 1.181 4.134 1.00 70.88 93 ILE A N 1
ATOM 739 C CA . ILE A 1 93 ? 10.452 2.617 3.861 1.00 70.88 93 ILE A CA 1
ATOM 740 C C . ILE A 1 93 ? 11.021 3.411 5.042 1.00 70.88 93 ILE A C 1
ATOM 742 O O . ILE A 1 93 ? 11.983 4.158 4.878 1.00 70.88 93 ILE A O 1
ATOM 746 N N . GLU A 1 94 ? 10.510 3.181 6.252 1.00 71.69 94 GLU A N 1
ATOM 747 C CA . GLU A 1 94 ? 10.935 3.902 7.459 1.00 71.69 94 GLU A CA 1
ATOM 748 C C . GLU A 1 94 ? 12.393 3.610 7.841 1.00 71.69 94 GLU A C 1
ATOM 750 O O . GLU A 1 94 ? 13.136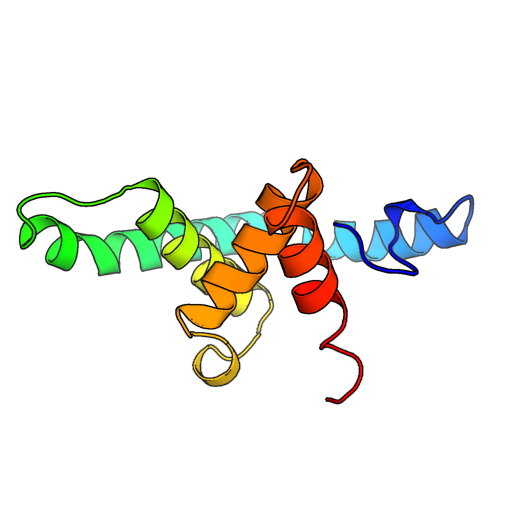 4.496 8.263 1.00 71.69 94 GLU A O 1
ATOM 755 N N . GLY A 1 95 ? 12.841 2.363 7.678 1.00 58.53 95 GLY A N 1
ATOM 756 C CA . GLY A 1 95 ? 14.213 1.962 7.985 1.00 58.53 95 GLY A CA 1
ATOM 757 C C . GLY A 1 95 ? 15.235 2.374 6.922 1.00 58.53 95 GLY A C 1
ATOM 758 O O . GLY A 1 95 ? 16.436 2.298 7.180 1.00 58.53 95 GLY A O 1
ATOM 759 N N . GLY A 1 96 ? 14.785 2.836 5.749 1.00 56.28 96 GLY A N 1
ATOM 760 C CA . GLY A 1 96 ? 15.650 3.358 4.689 1.00 56.28 96 GLY A CA 1
ATOM 761 C C . GLY A 1 96 ? 16.325 4.684 5.047 1.00 56.28 96 GLY A C 1
ATOM 762 O O . GLY A 1 96 ? 17.441 4.924 4.598 1.00 56.28 96 GLY A O 1
ATOM 763 N N . ALA A 1 97 ? 15.682 5.495 5.893 1.00 50.97 97 ALA A N 1
ATOM 764 C CA . ALA A 1 97 ? 16.191 6.783 6.371 1.00 50.97 97 ALA A CA 1
ATOM 765 C C . ALA A 1 97 ? 16.667 6.751 7.838 1.00 50.97 97 ALA A C 1
ATOM 767 O O . ALA A 1 97 ? 17.179 7.744 8.350 1.00 50.97 97 ALA A O 1
ATOM 768 N N . ALA A 1 98 ? 16.500 5.623 8.534 1.00 52.81 98 ALA A N 1
ATOM 769 C CA . ALA A 1 98 ? 16.882 5.491 9.935 1.00 52.81 98 ALA A CA 1
ATOM 770 C C . ALA A 1 98 ? 18.379 5.169 10.095 1.00 52.81 98 ALA A C 1
ATOM 772 O O . ALA A 1 98 ? 18.916 4.324 9.381 1.00 52.81 98 ALA A O 1
ATOM 773 N N . ILE A 1 99 ? 19.025 5.765 11.101 1.00 45.31 99 ILE A N 1
ATOM 774 C CA . ILE A 1 99 ? 20.330 5.336 11.629 1.00 45.31 99 ILE A CA 1
ATOM 775 C C . ILE A 1 99 ? 20.060 4.514 12.903 1.00 45.31 99 ILE A C 1
ATOM 777 O O . ILE A 1 99 ? 19.309 4.953 13.772 1.00 45.31 99 ILE A O 1
ATOM 781 N N . GLY A 1 100 ? 20.629 3.306 13.023 1.00 53.47 100 GLY A N 1
ATOM 782 C CA . GLY A 1 100 ? 20.481 2.439 14.210 1.00 53.47 100 GLY A CA 1
ATOM 783 C C . GLY A 1 100 ? 19.688 1.135 13.978 1.00 53.47 100 GLY A C 1
ATOM 784 O O . GLY A 1 100 ? 19.546 0.698 12.837 1.00 53.47 100 GLY A O 1
ATOM 785 N N . PRO A 1 101 ? 19.172 0.460 15.029 1.00 58.69 101 PRO A N 1
ATOM 786 C CA . PRO A 1 101 ? 18.592 -0.896 14.951 1.00 58.69 101 PRO A CA 1
ATOM 787 C C . PRO A 1 101 ? 17.469 -1.078 13.914 1.00 58.69 101 PRO A C 1
ATOM 789 O O . PRO A 1 101 ? 17.326 -2.159 13.337 1.00 58.69 101 PRO A O 1
ATOM 792 N N . LYS A 1 102 ? 16.709 -0.010 13.629 1.00 55.31 102 LYS A N 1
ATOM 793 C CA . LYS A 1 102 ? 15.680 0.021 12.575 1.00 55.31 102 LYS A CA 1
ATOM 794 C C . LYS A 1 102 ? 16.270 -0.154 11.162 1.00 55.31 102 LYS A C 1
ATOM 796 O O . LYS A 1 102 ? 15.670 -0.851 10.349 1.00 55.31 102 LYS A O 1
ATOM 801 N N . HIS A 1 103 ? 17.473 0.366 10.899 1.00 56.91 103 HIS A N 1
ATOM 802 C CA . HIS A 1 103 ? 18.206 0.164 9.641 1.00 56.91 103 HIS A CA 1
ATOM 803 C C . HIS A 1 103 ? 18.586 -1.310 9.428 1.00 56.91 103 HIS A C 1
ATOM 805 O O . HIS A 1 103 ? 18.386 -1.884 8.358 1.00 56.91 103 HIS A O 1
ATOM 811 N N . TRP A 1 104 ? 19.075 -1.965 10.488 1.00 59.34 104 TRP A N 1
ATOM 812 C CA . TRP A 1 104 ? 19.441 -3.384 10.460 1.00 59.34 104 TRP A CA 1
ATOM 813 C C . TRP A 1 104 ? 18.225 -4.292 10.244 1.00 59.34 104 TRP A C 1
ATOM 815 O O . TRP A 1 104 ? 18.307 -5.272 9.499 1.00 59.34 104 TRP A O 1
ATOM 825 N N . ALA A 1 105 ? 17.089 -3.963 10.865 1.00 61.06 105 ALA A N 1
ATOM 826 C CA . ALA A 1 105 ? 15.828 -4.668 10.648 1.00 61.06 105 ALA A CA 1
ATOM 827 C C . ALA A 1 105 ? 15.335 -4.531 9.194 1.00 61.06 105 ALA A C 1
ATOM 829 O O . ALA A 1 105 ? 14.959 -5.538 8.591 1.00 61.06 105 ALA A O 1
ATOM 830 N N . ALA A 1 106 ? 15.429 -3.335 8.602 1.00 57.69 106 ALA A N 1
ATOM 831 C CA . ALA A 1 106 ? 15.101 -3.104 7.194 1.00 57.69 106 ALA A CA 1
ATOM 832 C C . ALA A 1 106 ? 16.014 -3.894 6.241 1.00 57.69 106 ALA A C 1
ATOM 834 O O . ALA A 1 106 ? 15.533 -4.533 5.306 1.00 57.69 106 ALA A O 1
ATOM 835 N N . GLY A 1 107 ? 17.322 -3.946 6.516 1.00 59.50 107 GLY A N 1
ATOM 836 C CA . GLY A 1 107 ? 18.266 -4.757 5.740 1.00 59.50 107 GLY A CA 1
ATOM 837 C C . GLY A 1 107 ? 17.955 -6.262 5.765 1.00 59.50 107 GLY A C 1
ATOM 838 O O . GLY A 1 107 ? 18.157 -6.948 4.765 1.00 59.50 107 GLY A O 1
ATOM 839 N N . ARG A 1 108 ? 17.430 -6.797 6.879 1.00 60.91 108 ARG A N 1
ATOM 840 C CA . ARG A 1 108 ? 16.995 -8.206 6.968 1.00 60.91 108 ARG A CA 1
ATOM 841 C C . ARG A 1 108 ? 15.695 -8.475 6.212 1.00 60.91 108 ARG A C 1
ATOM 843 O O . ARG A 1 108 ? 15.603 -9.508 5.557 1.00 60.91 108 ARG A O 1
ATOM 850 N N . ALA A 1 109 ? 14.731 -7.557 6.267 1.00 59.47 109 ALA A N 1
ATOM 851 C CA . ALA A 1 109 ? 13.474 -7.683 5.527 1.00 59.47 109 ALA A CA 1
ATOM 852 C C . ALA A 1 109 ? 13.700 -7.764 4.003 1.00 59.47 109 ALA A C 1
ATOM 854 O O . ALA A 1 109 ? 13.036 -8.546 3.331 1.00 59.47 109 ALA A O 1
ATOM 855 N N . ILE A 1 110 ? 14.687 -7.028 3.477 1.00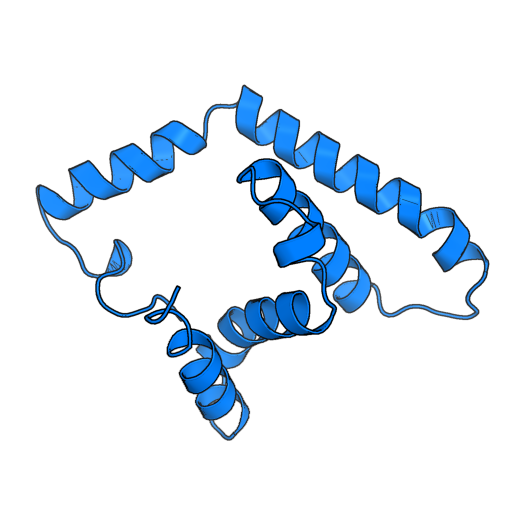 59.91 110 ILE A N 1
ATOM 856 C CA . ILE A 1 110 ? 15.031 -7.021 2.043 1.00 59.91 110 ILE A CA 1
ATOM 857 C C . ILE A 1 110 ? 15.650 -8.357 1.583 1.00 59.91 110 ILE A C 1
ATOM 859 O O . ILE A 1 110 ? 15.404 -8.793 0.463 1.00 59.91 110 ILE A O 1
ATOM 863 N N . ARG A 1 111 ? 16.430 -9.039 2.436 1.00 57.53 111 ARG A N 1
ATOM 864 C CA . ARG A 1 111 ? 17.213 -10.235 2.057 1.00 57.53 111 ARG A CA 1
ATOM 865 C C . ARG A 1 111 ? 16.434 -11.556 2.015 1.00 57.53 111 ARG A C 1
ATOM 867 O O . ARG A 1 111 ? 16.933 -12.530 1.466 1.00 57.53 111 ARG A O 1
ATOM 874 N N . LEU A 1 112 ? 15.220 -11.624 2.559 1.00 52.19 112 LEU A N 1
ATOM 875 C CA . LEU A 1 112 ? 14.460 -12.881 2.682 1.00 52.19 112 LEU A CA 1
ATOM 876 C C . LEU A 1 112 ? 13.722 -13.329 1.398 1.00 52.19 112 LEU A C 1
ATOM 878 O O . LEU A 1 112 ? 12.922 -14.257 1.455 1.00 52.19 112 LEU A O 1
ATOM 882 N N . LYS A 1 113 ? 14.000 -12.725 0.232 1.00 44.78 113 LYS A N 1
ATOM 883 C CA . LYS A 1 113 ? 13.270 -12.965 -1.031 1.00 44.78 113 LYS A CA 1
ATOM 884 C C . LYS A 1 113 ? 14.107 -13.601 -2.161 1.00 44.78 113 LYS A C 1
ATOM 886 O O . LYS A 1 113 ? 13.917 -13.265 -3.321 1.00 44.78 113 LYS A O 1
ATOM 891 N N . MET A 1 114 ? 15.015 -14.525 -1.833 1.00 36.50 114 MET A N 1
ATOM 892 C CA . MET A 1 114 ? 15.751 -15.352 -2.820 1.00 36.50 114 MET A CA 1
ATOM 893 C C . MET A 1 114 ? 15.444 -16.863 -2.729 1.00 36.50 114 MET A C 1
ATOM 895 O O . MET A 1 114 ? 16.187 -17.675 -3.273 1.00 36.50 114 MET A O 1
ATOM 899 N N . ARG A 1 115 ? 14.376 -17.272 -2.026 1.00 30.62 115 ARG A N 1
ATOM 900 C CA . ARG A 1 115 ? 13.957 -18.686 -1.908 1.00 30.62 115 ARG A CA 1
ATOM 901 C C . ARG A 1 115 ? 12.432 -18.871 -1.962 1.00 30.62 115 ARG A C 1
ATOM 903 O O . ARG A 1 115 ? 11.852 -19.438 -1.041 1.00 30.62 115 ARG A O 1
ATOM 910 N N . LEU A 1 116 ? 11.799 -18.370 -3.018 1.00 34.97 116 LEU A N 1
ATOM 911 C CA . LEU A 1 116 ? 10.481 -18.821 -3.478 1.00 34.97 116 LEU A CA 1
ATOM 912 C C . LEU A 1 116 ? 10.592 -19.134 -4.965 1.00 34.97 116 LEU A C 1
ATOM 914 O O . LEU A 1 116 ? 11.226 -18.305 -5.657 1.00 34.97 116 LEU A O 1
#